Protein AF-A0A0T5Z9K8-F1 (afdb_monomer)

Secondary structure 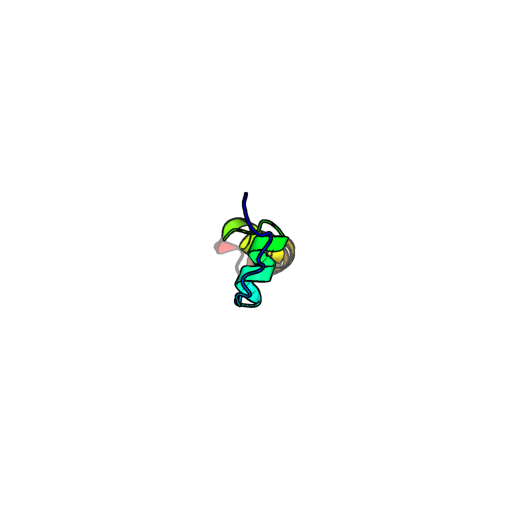(DSSP, 8-state):
------------HHHHHHHHHT--HHHHHHTTHHHHHHHHHHHHHH-GGG-

Mean predicted aligned error: 5.71 Å

pLDDT: mean 92.86, std 8.08, range [50.72, 97.62]

Organism: NCBI:txid54398

St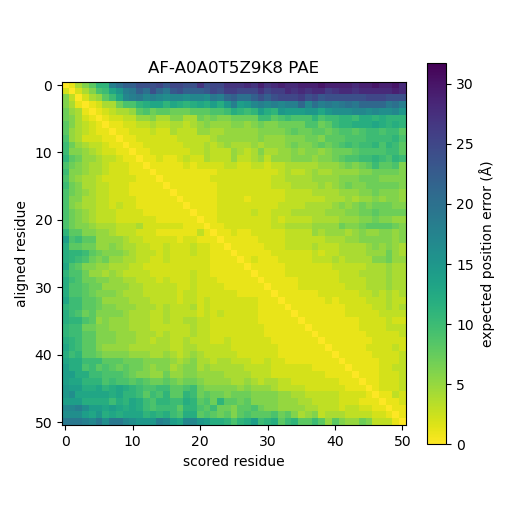ructure (mmCIF, N/CA/C/O backbone):
data_AF-A0A0T5Z9K8-F1
#
_entry.id   AF-A0A0T5Z9K8-F1
#
loop_
_atom_site.group_PDB
_atom_site.id
_atom_site.type_symbol
_atom_site.label_atom_id
_atom_site.label_alt_id
_atom_site.label_comp_id
_atom_site.label_asym_id
_atom_site.label_entity_id
_atom_site.label_seq_id
_atom_site.pdbx_PDB_ins_code
_atom_site.Cartn_x
_atom_site.Cartn_y
_atom_site.Cartn_z
_atom_site.occupancy
_atom_site.B_iso_or_equiv
_atom_site.auth_seq_id
_atom_site.auth_comp_id
_atom_site.auth_asym_id
_atom_site.auth_atom_id
_atom_site.pdbx_PDB_model_num
ATOM 1 N N . MET A 1 1 ? 16.352 6.335 -38.959 1.00 50.72 1 MET A N 1
ATOM 2 C CA . MET A 1 1 ? 15.432 5.211 -38.682 1.00 50.72 1 MET A CA 1
ATOM 3 C C . MET A 1 1 ? 15.827 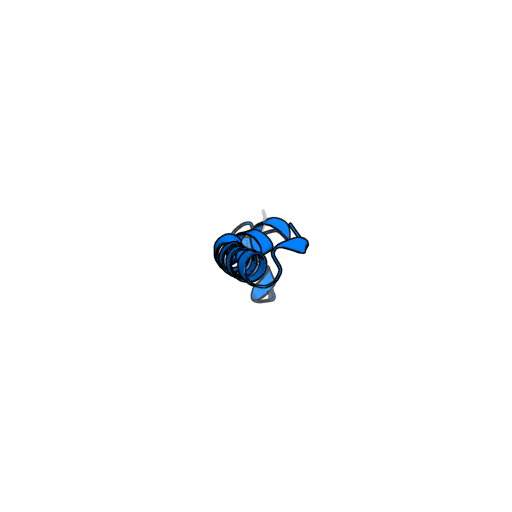4.659 -37.325 1.00 50.72 1 MET A C 1
ATOM 5 O O . MET A 1 1 ? 17.018 4.512 -37.098 1.00 50.72 1 MET A O 1
ATOM 9 N N . ALA A 1 2 ? 14.890 4.488 -36.391 1.00 68.94 2 ALA A N 1
ATOM 10 C CA . ALA A 1 2 ? 15.211 3.881 -35.101 1.00 68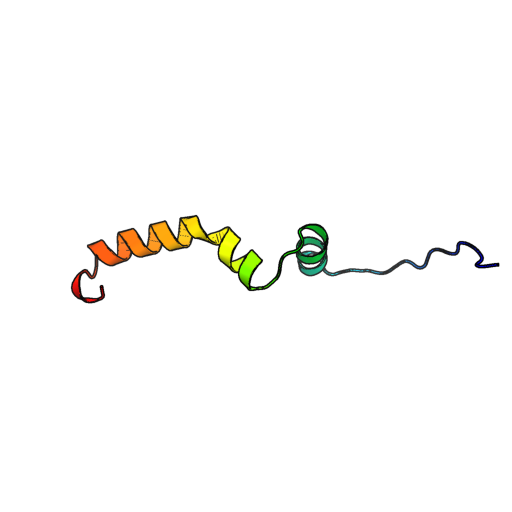.94 2 ALA A CA 1
ATOM 11 C C . ALA A 1 2 ? 15.390 2.370 -35.312 1.00 68.94 2 ALA A C 1
ATOM 13 O O . ALA A 1 2 ? 14.478 1.712 -35.800 1.00 68.94 2 ALA A O 1
ATOM 14 N N . ASP A 1 3 ? 16.564 1.843 -34.972 1.00 79.25 3 ASP A 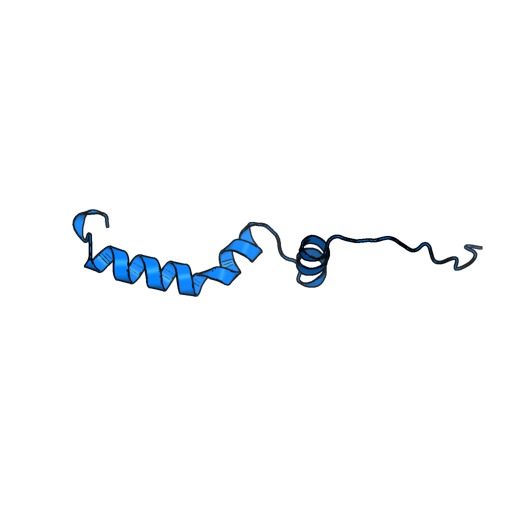N 1
ATOM 15 C CA . ASP A 1 3 ? 17.052 0.491 -35.298 1.00 79.25 3 ASP A CA 1
ATOM 16 C C . ASP A 1 3 ? 16.319 -0.667 -34.575 1.00 79.25 3 ASP A C 1
ATOM 18 O O . ASP A 1 3 ? 16.822 -1.784 -34.520 1.00 79.25 3 ASP A O 1
ATOM 22 N N . GLY A 1 4 ? 15.157 -0.420 -33.955 1.00 87.88 4 GLY A N 1
ATOM 23 C CA . GLY A 1 4 ? 14.370 -1.448 -33.255 1.00 87.88 4 GLY A CA 1
ATOM 24 C C . GLY A 1 4 ? 15.093 -2.156 -32.097 1.00 87.88 4 GLY A C 1
ATOM 25 O O . GLY A 1 4 ? 14.645 -3.207 -31.649 1.00 87.88 4 GLY A O 1
ATOM 26 N N . LYS A 1 5 ? 16.218 -1.615 -31.613 1.00 88.50 5 LYS A N 1
ATOM 27 C CA . LYS A 1 5 ? 17.031 -2.245 -30.565 1.00 88.50 5 LYS A CA 1
ATOM 28 C C . LYS A 1 5 ? 16.299 -2.243 -29.225 1.00 88.50 5 LYS A C 1
ATOM 30 O O . LYS A 1 5 ? 15.959 -1.185 -28.701 1.00 88.50 5 LYS A O 1
ATOM 35 N N . ALA A 1 6 ? 16.115 -3.434 -28.662 1.00 90.38 6 ALA A N 1
ATOM 36 C CA . ALA A 1 6 ? 15.628 -3.616 -27.303 1.00 90.38 6 ALA A CA 1
ATOM 37 C C . ALA A 1 6 ? 16.773 -3.424 -26.299 1.00 90.38 6 ALA A C 1
ATOM 39 O O . ALA A 1 6 ? 17.872 -3.945 -26.496 1.00 90.38 6 ALA A O 1
ATOM 40 N N . ILE A 1 7 ? 16.503 -2.693 -25.218 1.00 92.12 7 ILE A N 1
ATOM 41 C CA . ILE A 1 7 ? 17.431 -2.506 -24.102 1.00 92.12 7 ILE A CA 1
ATOM 42 C C . ILE A 1 7 ? 16.799 -3.189 -22.884 1.00 92.12 7 ILE A C 1
ATOM 44 O O . ILE A 1 7 ? 15.733 -2.748 -22.449 1.00 92.12 7 ILE A O 1
ATOM 48 N N . PRO A 1 8 ? 17.392 -4.275 -22.362 1.00 92.56 8 PRO A N 1
ATOM 49 C CA . PRO A 1 8 ? 16.876 -4.925 -21.168 1.00 92.56 8 PRO A CA 1
ATOM 50 C C . PRO A 1 8 ? 17.086 -4.031 -19.943 1.00 92.56 8 PRO A C 1
ATOM 52 O O . PRO A 1 8 ? 18.069 -3.295 -19.852 1.00 92.56 8 PRO A O 1
ATOM 55 N N . PHE A 1 9 ? 16.161 -4.120 -18.996 1.00 94.50 9 PHE A N 1
ATOM 56 C CA . PHE A 1 9 ? 16.254 -3.474 -17.695 1.00 94.50 9 PHE A CA 1
ATOM 57 C C . PHE A 1 9 ? 15.512 -4.313 -16.661 1.00 94.50 9 PHE A C 1
ATOM 59 O O . PHE A 1 9 ? 14.562 -5.026 -16.994 1.00 94.50 9 PHE A O 1
ATOM 66 N N . ASP A 1 10 ? 15.934 -4.178 -15.411 1.00 95.31 10 ASP A N 1
ATOM 67 C CA . ASP A 1 10 ? 15.303 -4.843 -14.283 1.00 95.31 10 ASP A CA 1
ATOM 68 C C . ASP A 1 10 ? 14.400 -3.872 -13.525 1.00 95.31 10 ASP A C 1
ATOM 70 O O . ASP A 1 10 ? 14.659 -2.667 -13.438 1.00 95.31 10 ASP A O 1
ATOM 74 N N . VAL A 1 11 ? 13.330 -4.414 -12.952 1.00 95.00 11 VAL A N 1
ATOM 75 C CA . VAL A 1 11 ? 12.426 -3.692 -12.059 1.00 95.00 11 VAL A CA 1
ATOM 76 C C . VAL A 1 11 ? 12.210 -4.556 -10.835 1.00 95.00 11 VAL A C 1
ATOM 78 O O . VAL A 1 11 ? 11.961 -5.754 -10.956 1.00 95.00 11 VAL A O 1
ATOM 81 N N . ASP A 1 12 ? 12.284 -3.926 -9.670 1.00 97.31 12 ASP A N 1
ATOM 82 C CA . ASP A 1 12 ? 11.882 -4.537 -8.410 1.00 97.31 12 ASP A CA 1
ATOM 83 C C . ASP A 1 12 ? 10.455 -5.116 -8.502 1.00 97.31 12 ASP A C 1
ATOM 85 O O . ASP A 1 12 ? 9.566 -4.516 -9.113 1.00 97.31 12 ASP A O 1
ATOM 89 N N . GLU A 1 13 ? 10.237 -6.291 -7.912 1.00 96.75 13 GLU A N 1
ATOM 90 C CA . GLU A 1 13 ? 8.987 -7.044 -8.059 1.00 96.75 13 GLU A CA 1
ATOM 91 C C . GLU A 1 13 ? 7.777 -6.257 -7.551 1.00 96.75 13 GLU A C 1
ATOM 93 O O . GLU 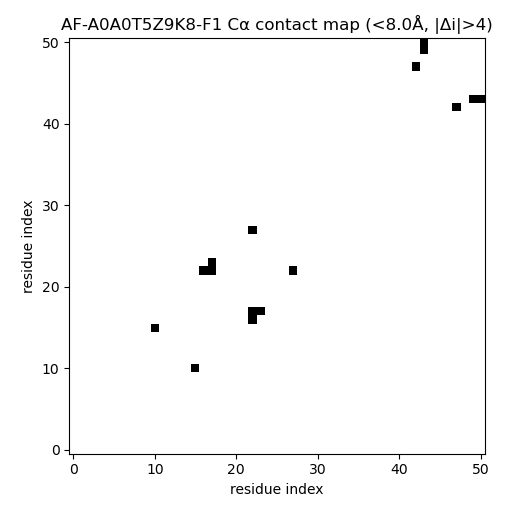A 1 13 ? 6.743 -6.202 -8.224 1.00 96.75 13 GLU A O 1
ATOM 98 N N . PHE A 1 14 ? 7.927 -5.573 -6.416 1.00 95.62 14 PHE A N 1
ATOM 99 C CA . PHE A 1 14 ? 6.870 -4.748 -5.851 1.00 95.62 14 PHE A CA 1
ATOM 100 C C . PHE A 1 14 ? 6.569 -3.548 -6.752 1.00 95.62 14 PHE A C 1
ATOM 102 O O . PHE A 1 14 ? 5.414 -3.304 -7.102 1.00 95.62 14 PHE A O 1
ATOM 109 N N . ARG A 1 15 ? 7.600 -2.844 -7.235 1.00 95.56 15 ARG A N 1
ATOM 110 C CA . ARG A 1 15 ? 7.403 -1.743 -8.195 1.00 95.56 15 ARG A CA 1
ATOM 111 C C . ARG A 1 15 ? 6.734 -2.208 -9.481 1.00 95.56 15 ARG A C 1
ATOM 113 O O . ARG A 1 15 ? 5.856 -1.518 -9.992 1.00 95.56 15 ARG A O 1
ATOM 120 N N . LYS A 1 16 ? 7.118 -3.373 -10.004 1.00 96.50 16 LYS A N 1
ATOM 121 C CA . LYS A 1 16 ? 6.478 -3.977 -11.176 1.00 96.50 16 LYS A CA 1
ATOM 122 C C . LYS A 1 16 ? 5.005 -4.270 -10.897 1.00 96.50 16 LYS A C 1
ATOM 124 O O . LYS A 1 16 ? 4.172 -3.956 -11.740 1.00 96.50 16 LYS A O 1
ATOM 129 N N . HIS A 1 17 ? 4.678 -4.822 -9.730 1.00 95.81 17 HIS A N 1
ATOM 130 C CA . HIS A 1 17 ? 3.295 -5.054 -9.320 1.00 95.81 17 HIS A CA 1
ATOM 131 C C . HIS A 1 17 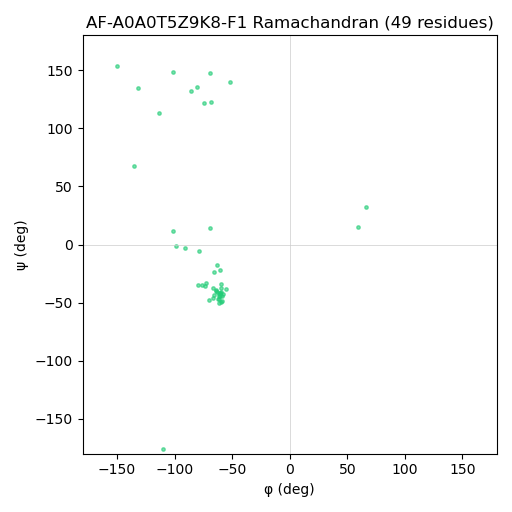? 2.490 -3.748 -9.279 1.00 95.81 17 HIS A C 1
ATOM 133 O O . HIS A 1 17 ? 1.424 -3.686 -9.892 1.00 95.81 17 HIS A O 1
ATOM 139 N N . CYS A 1 18 ? 3.015 -2.695 -8.645 1.00 96.88 18 CYS A N 1
ATOM 140 C CA . CYS A 1 18 ? 2.338 -1.400 -8.588 1.00 96.88 18 CYS A CA 1
ATOM 141 C C . CYS A 1 18 ? 2.137 -0.797 -9.981 1.00 96.88 18 CYS A C 1
ATOM 143 O O . CYS A 1 18 ? 1.029 -0.394 -10.320 1.00 96.88 18 CYS A O 1
ATOM 145 N N . LEU A 1 19 ? 3.174 -0.803 -10.825 1.00 95.56 19 LEU A N 1
ATOM 146 C CA . LEU A 1 19 ? 3.108 -0.260 -12.185 1.00 95.56 19 LEU A CA 1
ATOM 147 C C . LEU A 1 19 ? 2.120 -1.022 -13.078 1.00 95.56 19 LEU A C 1
ATOM 149 O O . LEU A 1 19 ? 1.405 -0.401 -13.858 1.00 95.56 19 LEU A O 1
ATOM 153 N N . LEU A 1 20 ? 2.067 -2.352 -12.968 1.00 95.81 20 LEU A N 1
ATOM 154 C CA . LEU A 1 20 ? 1.160 -3.177 -13.771 1.00 95.81 20 LEU A CA 1
ATOM 155 C C . LEU A 1 20 ? -0.303 -3.053 -13.334 1.00 95.81 20 LEU A C 1
ATOM 157 O O . LEU A 1 20 ? -1.189 -3.147 -14.179 1.00 95.81 20 LEU A O 1
ATOM 161 N N . ASN A 1 21 ? -0.556 -2.850 -12.040 1.00 95.50 21 ASN A N 1
ATOM 162 C CA . ASN A 1 21 ? -1.909 -2.761 -11.484 1.00 95.50 21 ASN A CA 1
ATOM 163 C C . ASN A 1 21 ? -2.385 -1.314 -11.268 1.00 95.50 21 ASN A C 1
ATOM 165 O O . ASN A 1 21 ? -3.514 -1.108 -10.832 1.00 95.50 21 ASN A O 1
ATOM 169 N N . GLY A 1 22 ? -1.547 -0.316 -11.568 1.00 95.00 22 GLY A N 1
ATOM 170 C CA . GLY A 1 22 ? -1.864 1.099 -11.362 1.00 95.00 22 GLY A CA 1
ATOM 171 C C . GLY A 1 22 ? -1.999 1.488 -9.887 1.00 95.00 22 GLY A C 1
ATOM 172 O O . GLY A 1 22 ? -2.818 2.343 -9.565 1.00 95.00 22 GLY A O 1
ATOM 173 N N . LEU A 1 23 ? -1.242 0.841 -8.995 1.00 97.00 23 LEU A N 1
ATOM 174 C CA . LEU A 1 23 ? -1.312 1.088 -7.555 1.00 97.00 23 LEU A CA 1
ATOM 175 C C . LEU A 1 23 ? -0.412 2.255 -7.148 1.00 97.00 23 LEU A C 1
ATOM 177 O O . LEU A 1 23 ? 0.772 2.294 -7.492 1.00 97.00 23 LEU A O 1
ATOM 181 N N . ASP A 1 24 ? -0.979 3.156 -6.357 1.00 95.44 24 ASP A N 1
ATOM 182 C CA . ASP A 1 24 ? -0.278 4.141 -5.540 1.00 95.44 24 ASP A CA 1
ATOM 183 C C . ASP A 1 24 ? -0.419 3.787 -4.045 1.00 95.44 24 ASP A C 1
ATOM 185 O O . ASP A 1 24 ? -0.980 2.749 -3.689 1.00 95.44 24 ASP A O 1
ATOM 189 N N . ASP A 1 25 ? 0.090 4.636 -3.150 1.00 95.44 25 ASP A N 1
ATOM 190 C CA . ASP A 1 25 ? 0.040 4.388 -1.700 1.00 95.44 25 ASP A CA 1
ATOM 191 C C . ASP A 1 25 ? -1.401 4.250 -1.172 1.00 95.44 25 ASP A C 1
ATOM 193 O O . ASP A 1 25 ? -1.680 3.450 -0.272 1.00 95.44 25 ASP A O 1
ATOM 197 N N . ILE A 1 26 ? -2.344 4.994 -1.762 1.00 95.62 26 ILE A N 1
ATOM 198 C CA . ILE A 1 26 ? -3.768 4.899 -1.427 1.00 95.62 26 ILE A CA 1
ATOM 199 C C . ILE A 1 26 ? -4.329 3.570 -1.936 1.00 95.62 26 ILE A C 1
ATOM 201 O O . ILE A 1 26 ? -4.986 2.860 -1.181 1.00 95.62 26 ILE A O 1
ATOM 205 N N . GLY A 1 27 ? -4.046 3.203 -3.184 1.00 94.88 27 GLY A N 1
ATOM 206 C CA . GLY A 1 27 ? -4.465 1.948 -3.800 1.00 94.88 27 GLY A CA 1
ATOM 207 C C . GLY A 1 27 ? -3.961 0.729 -3.034 1.00 94.88 27 GLY A C 1
ATOM 208 O O . GLY A 1 27 ? -4.738 -0.187 -2.779 1.00 94.88 27 GLY A O 1
ATOM 209 N N . LEU A 1 28 ? -2.704 0.751 -2.587 1.00 96.38 28 LEU A N 1
ATOM 210 C CA . LEU A 1 28 ? -2.132 -0.269 -1.705 1.00 96.38 28 LEU A CA 1
ATOM 211 C C . LEU A 1 28 ? -2.882 -0.344 -0.372 1.00 96.38 28 LEU A C 1
ATOM 213 O O . LEU A 1 28 ? -3.240 -1.424 0.083 1.00 96.38 28 LEU A O 1
ATOM 217 N N . THR A 1 29 ? -3.193 0.804 0.232 1.00 95.81 29 THR A N 1
ATOM 218 C CA . THR A 1 29 ? -3.973 0.847 1.479 1.00 95.81 29 THR A CA 1
ATOM 219 C C . THR A 1 29 ? -5.383 0.277 1.281 1.00 95.81 29 THR A C 1
ATOM 221 O O . THR A 1 29 ? -5.880 -0.479 2.116 1.00 95.81 29 THR A O 1
ATOM 224 N N . LEU A 1 30 ? -6.029 0.591 0.156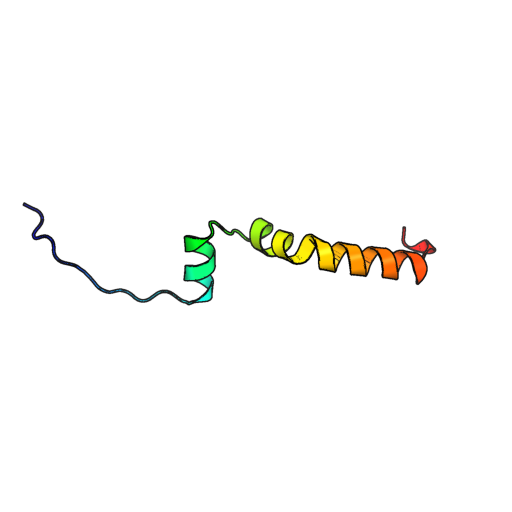 1.00 96.00 30 LEU A N 1
ATOM 225 C CA . LEU A 1 30 ? -7.380 0.131 -0.169 1.00 96.00 30 LEU A CA 1
ATOM 226 C C . LEU A 1 30 ? -7.464 -1.384 -0.384 1.00 96.00 30 LEU A C 1
ATOM 228 O O . LEU A 1 30 ? -8.534 -1.953 -0.166 1.00 96.00 30 LEU A O 1
ATOM 232 N N . GLN A 1 31 ? -6.362 -2.054 -0.735 1.00 95.94 31 GLN A N 1
ATOM 233 C CA . GLN A 1 31 ? -6.325 -3.520 -0.804 1.00 95.94 31 GLN A CA 1
ATOM 234 C C . GLN A 1 31 ? -6.621 -4.185 0.550 1.00 95.94 31 GLN A C 1
ATOM 236 O O . GLN A 1 31 ? -7.091 -5.318 0.575 1.00 95.94 31 GLN A O 1
ATOM 241 N N . HIS A 1 32 ? -6.433 -3.469 1.662 1.00 96.81 32 HIS A N 1
ATOM 242 C CA . HIS A 1 32 ? -6.670 -3.965 3.020 1.00 96.81 32 HIS A CA 1
ATOM 243 C C . HIS A 1 32 ? -7.995 -3.488 3.630 1.00 96.81 32 HIS A C 1
ATOM 245 O O . HIS A 1 32 ? -8.214 -3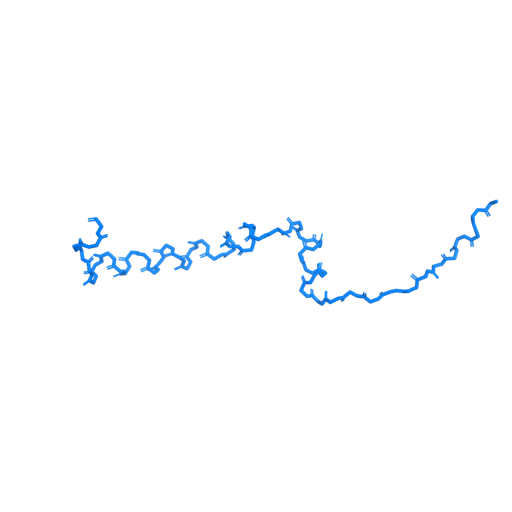.643 4.831 1.00 96.81 32 HIS A O 1
ATOM 251 N N . VAL A 1 33 ? -8.900 -2.902 2.837 1.00 97.25 33 VAL A N 1
ATOM 252 C CA . VAL A 1 33 ? -10.127 -2.270 3.354 1.00 97.25 33 VAL A CA 1
ATOM 253 C C . VAL A 1 33 ? -10.981 -3.206 4.216 1.00 97.25 33 VAL A C 1
ATOM 255 O O . VAL A 1 33 ? -11.530 -2.779 5.231 1.00 97.25 33 VAL A O 1
ATOM 258 N N . ASP A 1 34 ? -11.083 -4.482 3.851 1.00 97.62 34 ASP A N 1
ATOM 259 C CA . ASP A 1 34 ? -11.905 -5.443 4.587 1.00 97.62 34 ASP A CA 1
ATOM 260 C C . ASP A 1 34 ? -11.239 -5.890 5.894 1.00 97.62 34 ASP A C 1
ATOM 262 O O . ASP A 1 34 ? -11.916 -6.048 6.911 1.00 97.62 34 ASP A O 1
ATOM 266 N N . GLU A 1 35 ? -9.910 -6.011 5.907 1.00 97.56 35 GLU A N 1
ATOM 267 C CA . GLU A 1 35 ? -9.136 -6.290 7.120 1.00 97.56 35 GLU A CA 1
ATOM 268 C C . GLU A 1 35 ? -9.223 -5.124 8.110 1.00 97.56 35 GLU A C 1
ATOM 270 O O . GLU A 1 35 ? -9.452 -5.335 9.303 1.00 97.56 35 GLU A O 1
ATOM 275 N N . ILE A 1 36 ? -9.106 -3.891 7.603 1.00 96.62 36 ILE A N 1
ATOM 276 C CA . ILE A 1 36 ? -9.257 -2.662 8.389 1.00 96.62 36 ILE A CA 1
ATOM 277 C C . ILE A 1 36 ? -10.655 -2.620 9.015 1.00 96.62 36 ILE A C 1
ATOM 279 O O . ILE A 1 36 ? -10.775 -2.472 10.230 1.00 96.62 36 ILE A O 1
ATOM 283 N N . LYS A 1 37 ? -11.714 -2.851 8.228 1.00 96.94 37 LYS A N 1
ATOM 284 C CA . LYS A 1 37 ? -13.094 -2.899 8.741 1.00 96.94 37 LYS A CA 1
ATOM 285 C C . LYS A 1 37 ? -13.282 -3.971 9.813 1.00 96.94 37 LYS A C 1
ATOM 287 O O . LYS A 1 37 ? -13.915 -3.713 10.836 1.00 96.94 37 LYS A O 1
ATOM 292 N N . ALA A 1 38 ? -12.746 -5.173 9.596 1.00 97.62 38 ALA A N 1
ATOM 293 C CA . ALA A 1 38 ? -12.862 -6.267 10.557 1.00 97.62 38 ALA A CA 1
ATOM 294 C C . ALA A 1 38 ? -12.140 -5.942 11.874 1.00 97.62 38 ALA A C 1
ATOM 296 O O . ALA A 1 38 ? -12.645 -6.238 12.962 1.00 97.62 38 ALA A O 1
ATOM 297 N N . TYR A 1 39 ? -10.972 -5.304 11.783 1.00 96.00 39 TYR A N 1
ATOM 298 C CA . TYR A 1 39 ? -10.249 -4.796 12.939 1.00 96.00 39 TYR A CA 1
ATOM 299 C C . TYR A 1 39 ? -11.067 -3.740 13.693 1.00 96.00 39 TYR A C 1
ATOM 301 O O . TYR A 1 39 ? -11.234 -3.868 14.907 1.00 96.00 39 TYR A O 1
ATOM 309 N N . GLU A 1 40 ? -11.594 -2.735 12.992 1.00 95.62 40 GLU A N 1
ATOM 310 C CA . GLU A 1 40 ? -12.352 -1.629 13.585 1.00 95.62 40 GLU A CA 1
ATOM 311 C C . GLU A 1 40 ? -13.624 -2.107 14.289 1.00 95.62 40 GLU A C 1
ATOM 313 O O . GLU A 1 40 ? -13.901 -1.678 15.408 1.00 95.62 40 GLU A O 1
ATOM 318 N N . GLU A 1 41 ? -14.365 -3.040 13.689 1.00 96.00 41 GLU A N 1
ATOM 319 C CA . GLU A 1 41 ? -15.572 -3.607 14.296 1.00 96.00 41 GLU A CA 1
ATOM 320 C C . GLU A 1 41 ? -15.251 -4.336 15.607 1.00 96.00 41 GLU A C 1
ATOM 322 O O . GLU A 1 41 ? -15.876 -4.094 16.642 1.00 96.00 41 GLU A O 1
ATOM 327 N N . ARG A 1 42 ? -14.206 -5.172 15.603 1.00 96.19 42 ARG A N 1
ATOM 328 C CA . ARG A 1 42 ? -13.729 -5.832 16.824 1.00 96.19 42 ARG A CA 1
ATOM 329 C C . ARG A 1 42 ? -13.281 -4.810 17.870 1.00 96.19 42 ARG A C 1
ATOM 331 O O . ARG A 1 42 ? -13.563 -4.984 19.055 1.00 96.19 42 ARG A O 1
ATOM 338 N N . HIS A 1 43 ? -12.578 -3.759 17.454 1.00 95.31 43 HIS A N 1
ATOM 339 C CA . HIS A 1 43 ? -12.058 -2.745 18.365 1.00 95.31 43 HIS A CA 1
ATOM 340 C C . HIS A 1 43 ? -13.184 -1.935 19.016 1.00 95.31 43 HIS A C 1
ATOM 342 O O . HIS A 1 43 ? -13.129 -1.676 20.216 1.00 95.31 43 HIS A O 1
ATOM 348 N N . ARG A 1 44 ? -14.251 -1.628 18.268 1.00 94.88 44 ARG A N 1
ATOM 349 C CA . ARG A 1 44 ? -15.453 -0.954 18.782 1.00 94.88 44 ARG A CA 1
ATOM 350 C C . ARG A 1 44 ? -16.132 -1.740 19.899 1.00 94.88 44 ARG A C 1
ATOM 352 O O . ARG A 1 44 ? -16.596 -1.149 20.867 1.00 94.88 44 ARG A O 1
ATOM 359 N N . GLN A 1 45 ? -16.153 -3.065 19.800 1.00 94.44 45 GLN A N 1
ATOM 360 C CA . GLN A 1 45 ? -16.721 -3.927 20.839 1.00 94.44 45 GLN A CA 1
ATOM 361 C C . GLN A 1 45 ? -15.823 -4.017 22.083 1.00 94.44 45 GLN A C 1
ATOM 363 O O . GLN A 1 45 ? -16.322 -4.101 23.202 1.00 94.44 45 GLN A O 1
ATOM 368 N N . GLN A 1 46 ? -14.500 -4.001 21.897 1.00 95.56 46 GLN A N 1
ATOM 369 C CA . GLN A 1 46 ? -13.522 -4.129 22.984 1.00 95.56 46 GLN A CA 1
ATOM 370 C C . GLN A 1 46 ? -13.298 -2.822 23.752 1.00 95.56 46 GLN A C 1
ATOM 372 O O . GLN A 1 46 ? -13.068 -2.849 24.960 1.00 95.56 46 GLN A O 1
ATOM 377 N N . ALA A 1 47 ? -13.356 -1.691 23.053 1.00 93.81 47 ALA A N 1
ATOM 378 C CA . ALA A 1 47 ? -13.119 -0.365 23.600 1.00 93.81 47 ALA A CA 1
ATOM 379 C C . ALA A 1 47 ? -14.193 0.622 23.107 1.00 93.81 47 ALA A C 1
ATOM 381 O O . ALA A 1 47 ? -13.891 1.554 22.359 1.00 93.81 47 ALA A O 1
ATOM 382 N N . PRO A 1 48 ? -15.459 0.448 23.529 1.00 88.31 48 PRO A N 1
ATOM 383 C CA . PRO A 1 48 ? -16.576 1.259 23.042 1.00 88.31 48 PRO A CA 1
ATOM 384 C C . PRO A 1 48 ? -16.461 2.749 23.388 1.00 88.31 48 PRO A C 1
ATOM 386 O O . PRO A 1 48 ? -17.122 3.563 22.763 1.00 88.31 48 PRO A O 1
ATOM 389 N N . TRP A 1 49 ? -15.619 3.128 24.354 1.00 92.69 49 TRP A N 1
ATOM 390 C CA . TRP A 1 49 ? -15.378 4.527 24.727 1.00 92.69 49 TRP A CA 1
ATOM 391 C C . TRP A 1 49 ? -14.431 5.283 23.777 1.00 92.69 49 TRP A C 1
ATOM 393 O O . TRP A 1 49 ? -14.196 6.470 23.988 1.00 92.69 49 TRP A O 1
ATOM 403 N N . LEU A 1 50 ? -13.832 4.608 22.788 1.00 86.81 50 LEU A N 1
ATOM 404 C CA . LEU A 1 50 ? -12.936 5.217 21.794 1.00 86.81 50 LEU A CA 1
ATOM 405 C C . LEU A 1 50 ? -13.662 5.707 20.528 1.00 86.81 50 LEU A C 1
ATOM 407 O O . LEU A 1 50 ? -13.003 6.269 19.653 1.00 86.81 50 LEU A O 1
ATOM 411 N N . PHE A 1 51 ? -14.975 5.484 20.418 1.00 75.88 51 PHE A N 1
ATOM 412 C CA . PHE A 1 51 ? -15.773 5.731 19.213 1.00 75.88 51 PHE A CA 1
ATOM 413 C C . PHE A 1 51 ? -16.975 6.634 19.485 1.00 75.88 51 PHE A C 1
ATOM 415 O O . PHE A 1 51 ? -17.526 6.570 20.607 1.00 75.88 51 PHE A O 1
#

Solvent-accessible surface area (backbone atoms only — not comparable to full-atom values): 3343 Å² total; per-residue (Å²): 132,84,84,78,78,82,79,92,82,88,70,59,68,66,59,46,51,26,66,74,70,71,45,50,78,65,53,58,54,56,76,41,49,68,60,51,50,54,51,50,56,54,44,45,74,75,45,56,88,81,109

Foldseek 3Di:
DPPPDDDDDDDDPVVVVCVVVVDDPVNVVVVCVVVVVVVVVVVCVVCVVVD

Radius of gyration: 20.78 Å; Cα contacts (8 Å, |Δi|>4): 8; chains: 1; bounding box: 34×13×63 Å

Sequence (51 aa):
MADGKAIPFDVDEFRKHCLLNGLDDIGLTLQHVDEIKAYEERHRQQAPWLF